Protein AF-A0A5J6VZV8-F1 (afdb_monomer_lite)

Structure (mmCIF, N/CA/C/O backbone):
data_AF-A0A5J6VZV8-F1
#
_entry.id   AF-A0A5J6VZV8-F1
#
loop_
_atom_site.group_PDB
_atom_site.id
_atom_site.type_symbol
_atom_site.label_atom_id
_atom_site.label_alt_id
_atom_site.label_comp_id
_atom_site.label_asym_id
_atom_site.label_entity_id
_atom_site.label_seq_id
_atom_site.pdbx_PDB_ins_code
_atom_site.Cartn_x
_atom_site.Cartn_y
_atom_site.Cartn_z
_atom_site.occupancy
_atom_site.B_iso_or_equiv
_atom_site.auth_seq_id
_atom_site.auth_comp_id
_atom_site.auth_asym_id
_atom_site.auth_atom_id
_atom_site.pdbx_PDB_model_num
ATOM 1 N N . MET A 1 1 ? -18.918 -18.905 36.164 1.00 37.00 1 MET A N 1
ATOM 2 C CA . MET A 1 1 ? -18.683 -18.851 34.705 1.00 37.00 1 MET A CA 1
ATOM 3 C C . MET A 1 1 ? -18.615 -17.384 34.307 1.00 37.00 1 MET A C 1
ATOM 5 O O . MET A 1 1 ? -19.654 -16.762 34.137 1.00 37.00 1 MET A O 1
ATOM 9 N N . SER A 1 2 ? -17.414 -16.797 34.319 1.00 43.84 2 SER A N 1
ATOM 10 C CA . SER A 1 2 ? -17.221 -15.368 34.039 1.00 43.84 2 SER A CA 1
ATOM 11 C C . SER A 1 2 ? -17.196 -15.151 32.530 1.00 43.84 2 SER A C 1
ATOM 13 O O . SER A 1 2 ? -16.318 -15.679 31.848 1.00 43.84 2 SER A O 1
ATOM 15 N N . LEU A 1 3 ? -18.168 -14.399 32.015 1.00 52.59 3 LEU A N 1
ATOM 16 C CA . LEU A 1 3 ? -18.176 -13.892 30.647 1.00 52.59 3 LEU A CA 1
ATOM 17 C C . LEU A 1 3 ? -17.110 -12.796 30.550 1.00 52.59 3 LEU A C 1
ATOM 19 O O . LEU A 1 3 ? -17.414 -11.605 30.628 1.00 52.59 3 LEU A O 1
ATOM 23 N N . PHE A 1 4 ? -15.850 -13.198 30.391 1.00 52.81 4 PHE A N 1
ATOM 24 C CA . PHE A 1 4 ? -14.819 -12.314 29.867 1.00 52.81 4 PHE A CA 1
ATOM 25 C C . PHE A 1 4 ? -15.205 -11.979 28.427 1.00 52.81 4 PHE A C 1
ATOM 27 O O . PHE A 1 4 ? -14.805 -12.641 27.474 1.00 52.81 4 PHE A O 1
ATOM 34 N N . ARG A 1 5 ? -16.045 -10.950 28.283 1.00 46.66 5 ARG A N 1
ATOM 35 C CA . ARG A 1 5 ? -16.190 -10.198 27.044 1.00 46.66 5 ARG A CA 1
ATOM 36 C C . ARG A 1 5 ? -14.779 -9.788 26.642 1.00 46.66 5 ARG A C 1
ATOM 38 O O . ARG A 1 5 ? -14.186 -8.912 27.268 1.00 46.66 5 ARG A O 1
ATOM 45 N N . GLN A 1 6 ? -14.262 -10.461 25.622 1.00 51.19 6 GLN A N 1
ATOM 46 C CA . GLN A 1 6 ? -13.155 -10.021 24.793 1.00 51.19 6 GLN A CA 1
ATOM 47 C C . GLN A 1 6 ? -13.497 -8.624 24.257 1.00 51.19 6 GLN A C 1
ATOM 49 O O . GLN A 1 6 ? -14.020 -8.469 23.161 1.00 51.1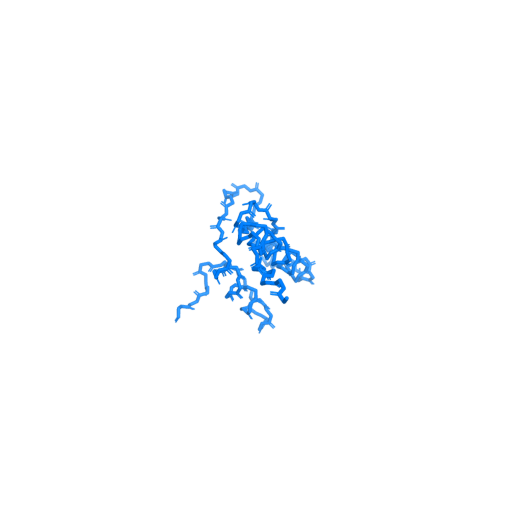9 6 GLN A O 1
ATOM 54 N N . MET A 1 7 ? -13.252 -7.588 25.056 1.00 48.34 7 MET A N 1
ATOM 55 C CA . MET A 1 7 ? -13.054 -6.237 24.549 1.00 48.34 7 MET A CA 1
ATOM 56 C C . MET A 1 7 ? -11.614 -6.175 24.060 1.00 48.34 7 MET A C 1
ATOM 58 O O . MET A 1 7 ? -10.764 -5.536 24.676 1.00 48.34 7 MET A O 1
ATOM 62 N N . VAL A 1 8 ? -11.329 -6.892 22.973 1.00 52.62 8 VAL A N 1
ATOM 63 C CA . VAL A 1 8 ? -10.191 -6.507 22.147 1.00 52.62 8 VAL A CA 1
ATOM 64 C C . VAL A 1 8 ? -10.554 -5.118 21.638 1.00 52.62 8 VAL A C 1
ATOM 66 O O . VAL A 1 8 ? -11.639 -4.917 21.089 1.00 52.62 8 VAL A O 1
ATOM 69 N N . ARG A 1 9 ? -9.757 -4.114 22.006 1.00 56.00 9 ARG A N 1
ATOM 70 C CA . ARG A 1 9 ? -10.048 -2.720 21.682 1.00 56.00 9 ARG A CA 1
ATOM 71 C C . ARG A 1 9 ? -9.958 -2.602 20.161 1.00 56.00 9 ARG A C 1
ATOM 73 O O . ARG A 1 9 ? -8.844 -2.665 19.649 1.00 56.00 9 ARG A O 1
ATOM 80 N N . PRO A 1 10 ? -11.067 -2.376 19.436 1.00 59.19 10 PRO A N 1
ATOM 81 C CA . PRO A 1 10 ? -11.054 -2.385 17.969 1.00 59.19 10 PRO A CA 1
ATOM 82 C C . PRO A 1 10 ? -10.050 -1.375 17.388 1.00 59.19 10 PRO A C 1
ATOM 84 O O . PRO A 1 10 ? -9.503 -1.554 16.309 1.00 59.19 10 PRO A O 1
ATOM 87 N N . THR A 1 11 ? -9.744 -0.320 18.140 1.00 61.62 11 THR A N 1
ATOM 88 C CA . THR A 1 11 ? -8.734 0.689 17.825 1.00 61.62 11 THR A CA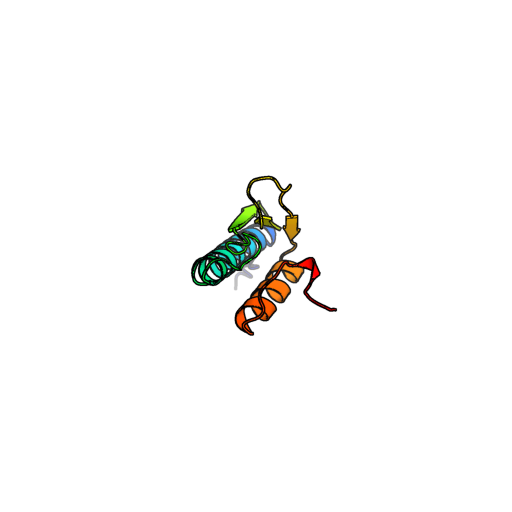 1
ATOM 89 C C . THR A 1 11 ? -7.300 0.138 17.851 1.00 61.62 11 THR A C 1
ATOM 91 O O . THR A 1 11 ? -6.496 0.516 17.004 1.00 61.62 11 THR A O 1
ATOM 94 N N . GLU A 1 12 ? -6.950 -0.733 18.799 1.00 69.12 12 GLU A N 1
ATOM 95 C CA . GLU A 1 12 ? -5.615 -1.351 18.864 1.00 69.12 12 GLU A CA 1
ATOM 96 C C . GLU A 1 12 ? -5.426 -2.359 17.720 1.00 69.12 12 GLU A C 1
ATOM 98 O O . GLU A 1 12 ? -4.393 -2.319 17.051 1.00 69.12 12 GLU A O 1
ATOM 103 N N . ASP A 1 13 ? -6.464 -3.133 17.390 1.00 75.56 13 ASP A N 1
ATOM 104 C CA . ASP A 1 13 ? -6.445 -4.089 16.271 1.00 75.56 13 ASP A CA 1
ATOM 105 C C . ASP A 1 13 ? -6.266 -3.411 14.913 1.00 75.56 13 ASP A C 1
ATOM 107 O O . ASP A 1 13 ? -5.518 -3.885 14.057 1.00 75.56 13 ASP A O 1
ATOM 111 N N . LEU A 1 14 ? -6.923 -2.266 14.709 1.00 75.31 14 LEU A N 1
ATOM 112 C CA . LEU A 1 14 ? -6.785 -1.493 13.474 1.00 75.31 14 LEU A CA 1
ATOM 113 C C . LEU A 1 14 ? -5.387 -0.883 13.331 1.00 75.31 14 LEU A C 1
ATOM 115 O O . LEU A 1 14 ? -4.886 -0.776 12.216 1.00 75.31 14 LEU A O 1
ATOM 119 N N . ARG A 1 15 ? -4.741 -0.493 14.438 1.00 77.88 15 ARG A N 1
ATOM 120 C CA . ARG A 1 15 ? -3.356 0.011 14.408 1.00 77.88 15 ARG A CA 1
ATOM 121 C C . ARG A 1 15 ? -2.369 -1.097 14.087 1.00 77.88 15 ARG A C 1
ATOM 123 O O . ARG A 1 15 ? -1.466 -0.876 13.287 1.00 77.88 15 ARG A O 1
ATOM 130 N N . LEU A 1 16 ? -2.556 -2.270 14.690 1.00 81.38 16 LEU A N 1
ATOM 131 C CA . LEU A 1 16 ? -1.749 -3.446 14.383 1.00 81.38 16 LEU A CA 1
ATOM 132 C C . LEU A 1 16 ? -1.915 -3.837 12.910 1.00 81.38 16 LEU A C 1
ATOM 134 O O . LEU A 1 16 ? -0.926 -3.981 12.203 1.00 81.38 16 LEU A O 1
ATOM 138 N N . SER A 1 17 ? -3.159 -3.864 12.424 1.00 85.75 17 SER A N 1
ATOM 139 C CA . SER A 1 17 ? -3.466 -4.136 11.016 1.00 85.75 17 SER A CA 1
ATOM 140 C C . SER A 1 17 ? -2.801 -3.125 10.075 1.00 85.75 17 SER A C 1
ATOM 142 O O . SER A 1 17 ? -2.233 -3.515 9.062 1.00 85.75 17 SER A O 1
ATOM 144 N N . ALA A 1 18 ? -2.845 -1.825 10.394 1.00 89.06 18 ALA A N 1
ATOM 145 C CA . ALA A 1 18 ? -2.169 -0.794 9.603 1.00 89.06 18 ALA A CA 1
ATOM 146 C C . ALA A 1 18 ? -0.647 -0.987 9.597 1.00 89.06 18 ALA A C 1
ATOM 148 O O . ALA A 1 18 ? 0.005 -0.749 8.584 1.00 89.06 18 ALA A O 1
ATOM 149 N N . PHE A 1 19 ? -0.077 -1.408 10.725 1.00 91.06 19 PHE A N 1
ATOM 150 C CA . PHE A 1 19 ? 1.351 -1.656 10.851 1.00 91.06 19 PHE A CA 1
ATOM 151 C C . PHE A 1 19 ? 1.816 -2.841 10.012 1.00 91.06 19 PHE A C 1
ATOM 153 O O . PHE A 1 19 ? 2.736 -2.679 9.215 1.00 91.06 19 PHE A O 1
ATOM 160 N N . GLU A 1 20 ? 1.148 -3.985 10.133 1.00 92.88 20 GLU A N 1
ATOM 161 C CA . GLU A 1 20 ? 1.457 -5.182 9.345 1.00 92.88 20 GLU A CA 1
ATOM 162 C C . GLU A 1 20 ? 1.303 -4.909 7.843 1.00 92.88 20 GLU A C 1
ATOM 164 O O . GLU A 1 20 ? 2.199 -5.212 7.060 1.00 92.88 20 GLU A O 1
ATOM 169 N N . LEU A 1 21 ? 0.218 -4.238 7.438 1.00 93.56 21 LEU A N 1
ATOM 170 C CA . LEU A 1 21 ? -0.001 -3.882 6.033 1.00 93.56 21 LEU A CA 1
ATOM 171 C C . LEU A 1 21 ? 1.065 -2.928 5.496 1.00 93.56 21 LEU A C 1
ATOM 173 O O . LEU A 1 21 ? 1.514 -3.092 4.365 1.00 93.56 21 LEU A O 1
ATOM 177 N N . ALA A 1 22 ? 1.477 -1.938 6.288 1.00 92.75 22 ALA A N 1
ATOM 178 C CA . ALA A 1 22 ? 2.534 -1.023 5.885 1.00 92.75 22 ALA A CA 1
ATOM 179 C C . ALA A 1 22 ? 3.864 -1.754 5.669 1.00 92.75 22 ALA A C 1
ATOM 181 O O . ALA A 1 22 ? 4.536 -1.491 4.678 1.00 92.75 22 ALA A O 1
ATOM 182 N N . GLN A 1 23 ? 4.224 -2.680 6.564 1.00 92.75 23 GLN A N 1
ATOM 183 C CA . GLN A 1 23 ? 5.443 -3.478 6.423 1.00 92.75 23 GLN A CA 1
ATOM 184 C C . GLN A 1 23 ? 5.410 -4.356 5.173 1.00 92.75 23 GLN A C 1
ATOM 186 O O . GLN A 1 23 ? 6.386 -4.384 4.428 1.00 92.75 23 GLN A O 1
ATOM 191 N N . ASP A 1 24 ? 4.287 -5.028 4.920 1.00 92.81 24 ASP A N 1
ATOM 192 C CA . ASP A 1 24 ? 4.127 -5.885 3.746 1.00 92.81 24 ASP A CA 1
ATOM 193 C C . ASP A 1 24 ? 4.240 -5.086 2.438 1.00 92.81 24 ASP A C 1
ATOM 195 O O . ASP A 1 24 ? 4.920 -5.523 1.508 1.00 92.81 24 ASP A O 1
ATOM 199 N N . ILE A 1 25 ? 3.602 -3.911 2.366 1.00 90.38 25 ILE A N 1
ATOM 200 C CA . ILE A 1 25 ? 3.661 -3.038 1.183 1.00 90.38 25 ILE A CA 1
ATOM 201 C C . ILE A 1 25 ? 5.084 -2.514 0.969 1.00 90.38 25 ILE A C 1
ATOM 203 O O . ILE A 1 25 ? 5.581 -2.561 -0.157 1.00 90.38 25 ILE A O 1
ATOM 207 N N . ASP A 1 26 ? 5.744 -2.033 2.025 1.00 89.31 26 ASP A N 1
ATOM 208 C CA . ASP A 1 26 ? 7.100 -1.476 1.943 1.00 89.31 26 ASP A CA 1
ATOM 209 C C . ASP A 1 26 ? 8.123 -2.548 1.535 1.00 89.31 26 ASP A C 1
ATOM 211 O O . ASP A 1 26 ? 8.992 -2.297 0.699 1.00 89.31 26 ASP A O 1
ATOM 215 N N . ALA A 1 27 ? 7.977 -3.773 2.055 1.00 88.19 27 ALA A N 1
ATOM 216 C CA . ALA A 1 27 ? 8.852 -4.897 1.737 1.00 88.19 27 ALA A CA 1
ATOM 217 C C . ALA A 1 27 ? 8.752 -5.321 0.266 1.00 88.19 27 ALA A C 1
ATOM 219 O O . ALA A 1 27 ? 9.779 -5.481 -0.390 1.00 88.19 27 ALA A O 1
ATOM 220 N N . ILE A 1 28 ? 7.531 -5.468 -0.261 1.00 85.69 28 ILE A N 1
ATOM 221 C CA . ILE A 1 28 ? 7.305 -5.828 -1.669 1.00 85.69 28 ILE A CA 1
ATOM 222 C C . ILE A 1 28 ? 7.789 -4.719 -2.607 1.00 85.69 28 ILE A C 1
ATOM 224 O O . ILE A 1 28 ? 8.457 -4.983 -3.604 1.00 85.69 28 ILE A O 1
ATOM 228 N N . SER A 1 29 ? 7.519 -3.467 -2.247 1.00 75.88 29 SER A N 1
ATOM 229 C CA . SER A 1 29 ? 7.876 -2.318 -3.075 1.00 75.88 29 SER A CA 1
ATOM 230 C C . SER A 1 29 ? 9.385 -2.092 -3.133 1.00 75.88 29 SER A C 1
ATOM 232 O O . SER A 1 29 ? 9.900 -1.637 -4.147 1.00 75.88 29 SER A O 1
ATOM 234 N N . SER A 1 30 ? 10.105 -2.444 -2.064 1.00 65.00 30 SER A N 1
ATOM 235 C CA . SER A 1 30 ? 11.566 -2.329 -1.988 1.00 65.00 30 SER A CA 1
ATOM 236 C C . SER A 1 30 ? 12.315 -3.432 -2.746 1.00 65.00 30 SER A C 1
ATOM 238 O O . SER A 1 30 ? 13.528 -3.324 -2.928 1.00 65.00 30 SER A O 1
ATOM 240 N N . THR A 1 31 ? 11.636 -4.510 -3.154 1.00 62.03 31 THR A N 1
ATOM 241 C CA . THR A 1 31 ? 12.258 -5.612 -3.910 1.00 62.03 31 THR A CA 1
ATOM 242 C C . THR A 1 31 ? 12.265 -5.410 -5.422 1.00 62.03 31 THR A C 1
ATO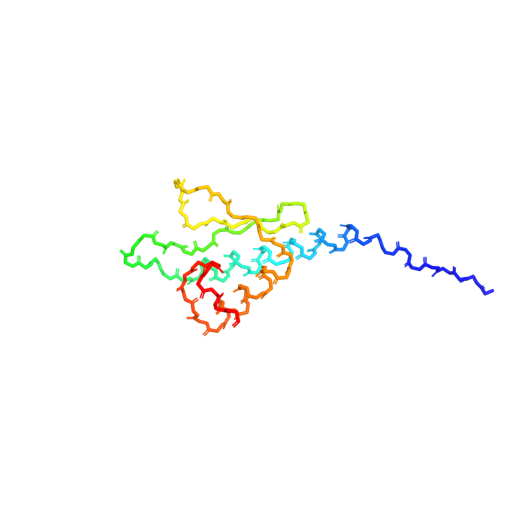M 244 O O . THR A 1 31 ? 13.005 -6.109 -6.116 1.00 62.03 31 THR A O 1
ATOM 247 N N . GLU A 1 32 ? 11.489 -4.463 -5.945 1.00 58.19 32 GLU A N 1
ATOM 248 C CA . GLU A 1 32 ? 11.419 -4.214 -7.382 1.00 58.19 32 GLU A CA 1
ATOM 249 C C . GLU A 1 32 ? 12.464 -3.185 -7.824 1.00 58.19 32 GLU A C 1
ATOM 251 O O . GLU A 1 32 ? 12.716 -2.179 -7.160 1.00 58.19 32 GLU A O 1
ATOM 256 N N . ALA A 1 33 ? 13.128 -3.467 -8.949 1.00 53.50 33 ALA A N 1
ATOM 257 C CA . ALA A 1 33 ? 14.109 -2.554 -9.516 1.00 53.50 33 ALA A CA 1
ATOM 258 C C . ALA A 1 33 ? 13.425 -1.231 -9.916 1.00 53.50 33 ALA A C 1
ATOM 260 O O . ALA A 1 33 ? 12.300 -1.272 -10.419 1.00 53.50 33 ALA A O 1
ATOM 261 N N . PRO A 1 34 ? 14.098 -0.077 -9.748 1.00 56.84 34 PRO A N 1
ATOM 262 C CA . PRO A 1 34 ? 13.581 1.219 -10.177 1.00 56.84 34 PRO A CA 1
ATOM 263 C C . PRO A 1 34 ? 13.043 1.154 -11.606 1.00 56.84 34 PRO A C 1
ATOM 265 O O . PRO A 1 34 ? 13.755 0.708 -12.511 1.00 56.84 34 PRO A O 1
ATOM 268 N N . SER A 1 35 ? 11.803 1.591 -11.821 1.00 57.47 35 SER A N 1
ATOM 269 C CA . SER A 1 35 ? 11.281 1.702 -13.185 1.00 57.47 35 SER A CA 1
ATOM 270 C C . SER A 1 35 ? 11.900 2.907 -13.909 1.00 57.47 35 SER A C 1
ATOM 272 O O . SER A 1 35 ? 12.526 3.776 -13.297 1.00 57.47 35 SER A O 1
ATOM 274 N N . HIS A 1 36 ? 11.705 2.966 -15.229 1.00 54.81 36 HIS A N 1
ATOM 275 C CA . HIS A 1 36 ? 12.227 4.025 -16.100 1.00 54.81 36 HIS A CA 1
ATOM 276 C C . HIS A 1 36 ? 11.787 5.453 -15.710 1.00 54.81 36 HIS A C 1
ATOM 278 O O . HIS A 1 36 ? 12.476 6.400 -16.084 1.00 54.81 36 HIS A O 1
ATOM 284 N N . ASP A 1 37 ? 10.716 5.599 -14.921 1.00 56.50 37 ASP A N 1
ATOM 285 C CA . ASP A 1 37 ? 10.134 6.887 -14.509 1.00 56.50 37 ASP A CA 1
ATOM 286 C C . ASP A 1 37 ? 10.522 7.307 -13.074 1.00 56.50 37 ASP A C 1
ATOM 288 O O . ASP A 1 37 ? 9.782 8.018 -12.396 1.00 56.50 37 ASP A O 1
ATOM 292 N N . GLU A 1 38 ? 11.666 6.835 -12.562 1.00 56.47 38 GLU A N 1
ATOM 293 C CA . GLU A 1 38 ? 12.145 7.094 -11.186 1.00 56.47 38 GLU A CA 1
ATOM 294 C C . GLU A 1 38 ? 11.204 6.584 -10.075 1.00 56.47 38 GLU A C 1
ATOM 296 O O . GLU A 1 38 ? 11.350 6.933 -8.896 1.00 56.47 38 GLU A O 1
ATOM 301 N N . PHE A 1 39 ? 10.232 5.740 -10.426 1.00 61.47 39 PHE A N 1
ATOM 302 C CA . PHE A 1 39 ? 9.395 5.046 -9.458 1.00 61.47 39 PHE A CA 1
ATOM 303 C C . PHE A 1 39 ? 10.223 3.945 -8.788 1.00 61.47 39 PHE A C 1
ATOM 305 O O . PHE A 1 39 ? 10.565 2.942 -9.416 1.00 61.47 39 PHE A O 1
ATOM 312 N N . ASN A 1 40 ? 10.543 4.151 -7.510 1.00 59.94 40 ASN A N 1
ATOM 313 C CA . ASN A 1 40 ? 11.333 3.235 -6.677 1.00 59.94 40 ASN A CA 1
ATOM 314 C C . ASN A 1 40 ? 10.444 2.347 -5.788 1.00 59.94 40 ASN A C 1
ATOM 316 O O . ASN A 1 40 ? 10.870 1.932 -4.712 1.00 59.94 40 ASN A O 1
ATOM 320 N N . GLY A 1 41 ? 9.194 2.122 -6.202 1.00 66.25 41 GLY A N 1
ATOM 321 C CA . GLY A 1 41 ? 8.190 1.472 -5.371 1.00 66.25 41 GLY A CA 1
ATOM 322 C C . GLY A 1 41 ? 7.498 2.428 -4.392 1.00 66.25 41 GLY A C 1
ATOM 323 O O . GLY A 1 41 ? 7.885 3.582 -4.192 1.00 66.25 41 GLY A O 1
ATOM 324 N N . ALA A 1 42 ? 6.430 1.930 -3.775 1.00 76.69 42 ALA A N 1
ATOM 325 C CA . ALA A 1 42 ? 5.739 2.583 -2.677 1.00 76.69 42 ALA A CA 1
ATOM 326 C C . ALA A 1 42 ? 6.515 2.439 -1.357 1.00 76.69 42 ALA A C 1
ATOM 328 O O . ALA A 1 42 ? 6.653 1.341 -0.830 1.00 76.69 42 ALA A O 1
ATOM 329 N N . HIS A 1 43 ? 6.920 3.552 -0.751 1.00 86.31 43 HIS A N 1
ATOM 330 C CA . HIS A 1 43 ? 7.323 3.554 0.654 1.00 86.31 43 HIS A CA 1
ATOM 331 C C . HIS A 1 43 ? 6.092 3.608 1.546 1.00 86.31 43 HIS A C 1
ATOM 333 O O . HIS A 1 43 ? 5.312 4.561 1.447 1.00 86.31 43 HIS A O 1
ATOM 339 N N . ALA A 1 44 ? 5.928 2.627 2.430 1.00 89.94 44 ALA A N 1
ATOM 340 C CA . ALA A 1 44 ? 4.739 2.511 3.265 1.00 89.94 44 ALA A CA 1
ATOM 341 C C . ALA A 1 44 ? 5.058 2.542 4.765 1.00 89.94 44 ALA A C 1
ATOM 343 O O . ALA A 1 44 ? 6.016 1.947 5.252 1.00 89.94 44 ALA A O 1
ATOM 344 N N . ARG A 1 45 ? 4.229 3.254 5.535 1.00 91.75 45 ARG A N 1
ATOM 345 C CA . ARG A 1 45 ? 4.345 3.354 6.995 1.00 91.75 45 ARG A CA 1
ATOM 346 C C . ARG A 1 45 ? 2.977 3.422 7.661 1.00 91.75 45 ARG A C 1
ATOM 348 O O . ARG A 1 45 ? 2.071 4.095 7.182 1.00 91.75 45 ARG A O 1
ATOM 355 N N . ALA A 1 46 ? 2.846 2.795 8.826 1.00 92.12 46 ALA A N 1
ATOM 356 C CA . ALA A 1 46 ? 1.657 2.937 9.660 1.00 92.12 46 ALA A CA 1
ATOM 357 C C . ALA A 1 46 ? 1.476 4.391 10.134 1.00 92.12 46 ALA A C 1
ATOM 359 O O . ALA A 1 46 ? 2.403 4.997 10.680 1.00 92.12 46 ALA A O 1
ATOM 360 N N . ALA A 1 47 ? 0.266 4.925 9.989 1.00 88.31 47 ALA A N 1
ATOM 361 C CA . ALA A 1 47 ? -0.139 6.250 10.446 1.00 88.31 47 ALA A CA 1
ATOM 362 C C . ALA A 1 47 ? -1.435 6.135 11.265 1.00 88.31 47 ALA A C 1
ATOM 364 O O . ALA A 1 47 ? -2.540 6.423 10.804 1.00 88.31 47 ALA A O 1
ATOM 365 N N . GLY A 1 48 ? -1.307 5.652 12.504 1.00 88.31 48 GLY A N 1
ATOM 366 C CA . GLY A 1 48 ? -2.461 5.361 13.352 1.00 88.31 48 GLY A CA 1
ATOM 367 C C . GLY A 1 48 ? -3.285 4.207 12.779 1.00 88.31 48 GLY A C 1
ATOM 368 O O . GLY A 1 48 ? -2.838 3.068 12.816 1.00 88.31 48 GLY A O 1
ATOM 369 N N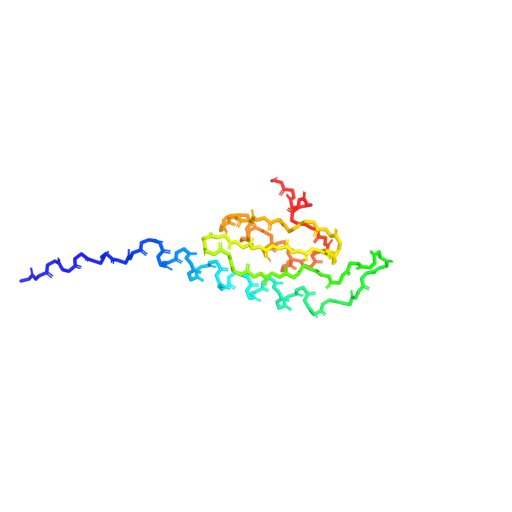 . HIS A 1 49 ? -4.484 4.502 12.277 1.00 88.94 49 HIS A N 1
ATOM 370 C CA . HIS A 1 49 ? -5.411 3.513 11.702 1.00 88.94 49 HIS A CA 1
ATOM 371 C C . HIS A 1 49 ? -5.336 3.424 10.169 1.00 88.94 49 HIS A C 1
ATOM 373 O O . HIS A 1 49 ? -6.138 2.722 9.557 1.00 88.94 49 HIS A O 1
ATOM 379 N N . TYR A 1 50 ? -4.395 4.150 9.566 1.00 90.00 50 TYR A N 1
ATOM 380 C CA . TYR A 1 50 ? -4.190 4.237 8.124 1.00 90.00 50 TYR A CA 1
ATOM 381 C C . TYR A 1 50 ? -2.799 3.736 7.749 1.00 90.00 50 TYR A C 1
ATOM 383 O O . TYR A 1 50 ? -1.876 3.747 8.571 1.00 90.00 50 TYR A O 1
ATOM 391 N N . VAL A 1 51 ? -2.637 3.362 6.486 1.00 91.62 51 VAL A N 1
ATOM 392 C CA . VAL A 1 51 ? -1.334 3.128 5.866 1.00 91.62 51 VAL A CA 1
ATOM 393 C C . VAL A 1 51 ? -0.977 4.357 5.043 1.00 91.62 51 VAL A C 1
ATOM 395 O O . VAL A 1 51 ? -1.671 4.712 4.098 1.00 91.62 51 VAL A O 1
ATOM 398 N N . CYS A 1 52 ? 0.099 5.031 5.423 1.00 92.88 52 CYS A N 1
ATOM 399 C CA . CYS A 1 52 ? 0.666 6.136 4.669 1.00 92.88 52 CYS A CA 1
ATOM 400 C C . CYS A 1 52 ? 1.585 5.565 3.588 1.00 92.88 52 CYS A C 1
ATOM 402 O O . CYS A 1 52 ? 2.502 4.817 3.920 1.00 92.88 52 CYS A O 1
ATOM 404 N N . VAL A 1 53 ? 1.337 5.899 2.323 1.00 90.25 53 VAL A N 1
ATOM 405 C CA . VAL A 1 53 ? 2.115 5.432 1.172 1.00 90.25 53 VAL A CA 1
ATOM 406 C C . VAL A 1 53 ? 2.660 6.623 0.393 1.00 90.25 53 VAL A C 1
ATOM 408 O O . VAL A 1 53 ? 1.954 7.604 0.151 1.00 90.25 53 VAL A O 1
ATOM 411 N N . ARG A 1 54 ? 3.927 6.543 -0.010 1.00 88.00 54 ARG A N 1
ATOM 412 C CA . ARG A 1 54 ? 4.613 7.576 -0.783 1.00 88.00 54 ARG A CA 1
ATOM 413 C C . ARG A 1 54 ? 5.376 6.967 -1.951 1.00 88.00 54 ARG A C 1
ATOM 415 O O . ARG A 1 54 ? 6.227 6.113 -1.744 1.00 88.00 54 ARG A O 1
ATOM 422 N N . TYR A 1 55 ? 5.121 7.475 -3.150 1.00 82.75 55 TYR A N 1
ATOM 423 C CA . TYR A 1 55 ? 5.703 6.957 -4.394 1.00 82.75 55 TYR A CA 1
ATOM 424 C C . TYR A 1 55 ? 6.933 7.751 -4.846 1.00 82.75 55 TYR A C 1
ATOM 426 O O . TYR A 1 55 ? 7.895 7.191 -5.361 1.00 82.75 55 TYR A O 1
ATOM 434 N N . HIS A 1 56 ? 6.946 9.062 -4.577 1.00 78.62 56 HIS A N 1
ATOM 435 C CA . HIS A 1 56 ? 8.072 9.939 -4.898 1.00 78.62 56 HIS A CA 1
ATOM 436 C C . HIS A 1 56 ? 8.440 10.852 -3.725 1.00 78.62 56 HIS A C 1
ATOM 438 O O . HIS A 1 56 ? 7.584 11.318 -2.967 1.00 78.62 56 HIS A O 1
ATOM 444 N N . ARG A 1 57 ? 9.731 11.192 -3.609 1.00 74.06 57 ARG A N 1
ATOM 445 C CA . ARG A 1 57 ? 10.269 12.067 -2.546 1.00 74.06 57 ARG A CA 1
ATOM 446 C C . ARG A 1 57 ? 9.724 13.496 -2.551 1.00 74.06 57 ARG A C 1
ATOM 448 O O . ARG A 1 57 ? 9.861 14.175 -1.536 1.00 74.06 57 ARG A O 1
ATOM 455 N N . ASN A 1 58 ? 9.113 13.936 -3.648 1.00 78.31 58 ASN A N 1
ATOM 456 C CA . ASN A 1 58 ? 8.552 15.283 -3.794 1.00 78.31 58 ASN A CA 1
ATOM 457 C C . ASN A 1 58 ? 7.017 15.289 -3.805 1.00 78.31 58 ASN A C 1
ATOM 459 O O . ASN A 1 58 ? 6.414 16.351 -3.899 1.00 78.31 58 ASN A O 1
ATOM 463 N N . GLN A 1 59 ? 6.385 14.119 -3.682 1.00 77.94 59 GLN A N 1
ATOM 464 C CA . GLN A 1 59 ? 4.934 13.993 -3.638 1.00 77.94 59 GLN A CA 1
ATOM 465 C C . GLN A 1 59 ? 4.424 14.036 -2.194 1.00 77.94 59 GLN A C 1
ATOM 467 O O . GLN A 1 59 ? 5.110 13.577 -1.268 1.00 77.94 59 GLN A O 1
ATOM 472 N N . GLU A 1 60 ? 3.216 14.565 -2.018 1.00 84.25 60 GLU A N 1
ATOM 473 C CA . GLU A 1 60 ? 2.436 14.422 -0.793 1.00 84.25 60 GLU A CA 1
ATOM 474 C C . GLU A 1 60 ? 2.029 12.948 -0.583 1.00 84.25 60 GLU A C 1
ATOM 476 O O . GLU A 1 60 ? 1.635 12.279 -1.542 1.00 84.25 60 GLU A O 1
ATOM 481 N N . PRO A 1 61 ? 2.168 12.398 0.635 1.00 87.88 61 PRO A N 1
ATOM 482 C CA . PRO A 1 61 ? 1.815 11.010 0.901 1.00 87.88 61 PRO A CA 1
ATOM 483 C C . PRO A 1 61 ? 0.302 10.767 0.860 1.00 87.88 61 PRO A C 1
ATOM 485 O O . PRO A 1 61 ? -0.494 11.570 1.348 1.00 87.88 61 PRO A O 1
ATOM 488 N N . SER A 1 62 ? -0.090 9.600 0.359 1.00 90.88 62 SER A N 1
ATOM 489 C CA . SER A 1 62 ? -1.473 9.125 0.377 1.00 90.88 62 SER A CA 1
ATOM 490 C C . SER A 1 62 ? -1.759 8.357 1.664 1.00 90.88 62 SER A C 1
ATOM 492 O O . SER A 1 62 ? -0.927 7.574 2.119 1.00 90.88 62 SER A O 1
ATOM 494 N N . HIS A 1 63 ? -2.937 8.560 2.253 1.00 93.62 63 HIS A N 1
ATOM 495 C CA . HIS A 1 63 ? -3.373 7.841 3.451 1.00 93.62 63 HIS A CA 1
ATOM 496 C C . HIS A 1 63 ? -4.465 6.848 3.073 1.00 93.62 63 HIS A C 1
ATOM 498 O O . HIS A 1 63 ? -5.598 7.239 2.815 1.00 93.62 63 HIS A O 1
ATOM 504 N N . LEU A 1 64 ? -4.111 5.570 3.051 1.00 92.44 64 LEU A N 1
ATOM 505 C CA . LEU A 1 64 ? -5.007 4.481 2.706 1.00 92.44 64 LEU A CA 1
ATOM 506 C C . LEU A 1 64 ? -5.687 3.961 3.970 1.00 92.44 64 LEU A C 1
ATOM 508 O O . LEU A 1 64 ? -5.041 3.711 4.995 1.00 92.44 64 LEU A O 1
ATOM 512 N N . SER A 1 65 ? -6.993 3.740 3.894 1.00 92.25 65 SER A N 1
ATOM 513 C CA . SER A 1 65 ? -7.701 2.904 4.860 1.00 92.25 65 SER A CA 1
ATOM 514 C C . SER A 1 65 ? -7.154 1.470 4.845 1.00 92.25 65 SER A C 1
ATOM 516 O O . SER A 1 65 ? -6.509 1.033 3.892 1.00 92.25 65 SER A O 1
ATOM 518 N N . ILE A 1 66 ? -7.459 0.688 5.885 1.00 91.06 66 ILE A N 1
ATOM 519 C CA . ILE A 1 66 ? -7.108 -0.744 5.937 1.00 91.06 66 ILE A CA 1
ATOM 520 C C . ILE A 1 66 ? -7.626 -1.505 4.707 1.00 91.06 66 ILE A C 1
ATOM 522 O O . ILE A 1 66 ? -6.959 -2.415 4.217 1.00 91.06 66 ILE A O 1
ATOM 526 N N . TYR A 1 67 ? -8.811 -1.147 4.206 1.00 91.81 67 TYR A N 1
ATOM 527 C CA . TYR A 1 67 ? -9.406 -1.786 3.034 1.00 91.81 67 TYR A CA 1
ATOM 528 C C . TYR A 1 67 ? -8.619 -1.474 1.755 1.00 91.81 67 TYR A C 1
ATOM 530 O O . TYR A 1 67 ? -8.226 -2.394 1.039 1.00 91.81 67 TYR A O 1
ATOM 538 N N . GLU A 1 68 ? -8.328 -0.197 1.503 1.00 93.38 68 GLU A N 1
ATOM 539 C CA . GLU A 1 68 ? -7.549 0.234 0.335 1.00 93.38 68 GLU A CA 1
ATOM 540 C C . GLU A 1 68 ? -6.131 -0.334 0.373 1.00 93.38 68 GLU A C 1
ATOM 542 O O . GLU A 1 68 ? -5.656 -0.862 -0.628 1.00 93.38 68 GLU A O 1
ATOM 547 N N . ALA A 1 69 ? -5.483 -0.319 1.542 1.00 93.00 69 ALA A N 1
ATOM 548 C CA . ALA A 1 69 ? -4.151 -0.886 1.718 1.00 93.00 69 ALA A CA 1
ATOM 549 C C . ALA A 1 69 ? -4.122 -2.395 1.432 1.00 93.00 69 ALA A C 1
ATOM 551 O O . ALA A 1 69 ? -3.186 -2.884 0.805 1.00 93.00 69 ALA A O 1
ATOM 552 N N . ARG A 1 70 ? -5.161 -3.144 1.830 1.00 93.81 70 ARG A N 1
ATOM 553 C CA . ARG A 1 70 ? -5.283 -4.575 1.503 1.00 93.81 70 ARG A CA 1
ATOM 554 C C . ARG A 1 70 ? -5.440 -4.818 0.009 1.00 93.81 70 ARG A C 1
ATOM 556 O O . ARG A 1 70 ? -4.786 -5.719 -0.512 1.00 93.81 70 ARG A O 1
ATOM 563 N N . ARG A 1 71 ? -6.288 -4.041 -0.673 1.00 93.69 71 ARG A N 1
ATOM 564 C CA . ARG A 1 71 ? -6.449 -4.157 -2.131 1.00 93.69 71 ARG A CA 1
ATOM 565 C C . ARG A 1 71 ? -5.153 -3.835 -2.855 1.00 93.69 71 ARG A C 1
ATOM 567 O O . ARG A 1 71 ? -4.724 -4.613 -3.698 1.00 93.69 71 ARG A O 1
ATOM 574 N N . TYR A 1 72 ? -4.502 -2.748 -2.460 1.00 92.25 72 TYR A N 1
ATOM 575 C CA . TYR A 1 72 ? -3.232 -2.348 -3.041 1.00 92.25 72 TYR A CA 1
ATOM 576 C C . TYR A 1 72 ? -2.142 -3.406 -2.824 1.00 92.25 72 TYR A C 1
ATOM 578 O O . TYR A 1 72 ? -1.480 -3.805 -3.775 1.00 92.25 72 TYR A O 1
ATOM 586 N N . LEU A 1 73 ? -2.021 -3.966 -1.617 1.00 92.25 73 LEU A N 1
ATOM 587 C CA . LEU A 1 73 ? -1.095 -5.070 -1.353 1.00 92.25 73 LEU A CA 1
ATOM 588 C C . LEU A 1 73 ? -1.394 -6.310 -2.212 1.00 92.25 73 LEU A C 1
ATOM 590 O O . LEU A 1 73 ? -0.468 -6.962 -2.688 1.00 92.25 73 LEU A O 1
ATOM 594 N N . ALA A 1 74 ? -2.668 -6.658 -2.409 1.00 92.69 74 ALA A N 1
ATOM 595 C CA . ALA A 1 74 ? -3.047 -7.783 -3.264 1.00 92.69 74 ALA A CA 1
ATOM 596 C C . ALA A 1 74 ? -2.670 -7.538 -4.734 1.00 92.69 74 ALA A C 1
ATOM 598 O O . ALA A 1 74 ? -2.183 -8.451 -5.397 1.00 92.69 74 ALA A O 1
ATOM 599 N N . TRP A 1 75 ? -2.844 -6.306 -5.211 1.00 91.19 75 TRP A N 1
ATOM 600 C CA . TRP A 1 75 ? -2.455 -5.880 -6.552 1.00 91.19 75 TRP A CA 1
ATOM 601 C C . TRP A 1 75 ? -0.935 -5.950 -6.752 1.00 91.19 75 TRP A C 1
ATOM 603 O O . TRP A 1 75 ? -0.471 -6.576 -7.701 1.00 91.19 75 TRP A O 1
ATOM 613 N N . LEU A 1 76 ? -0.147 -5.443 -5.798 1.00 88.06 76 LEU A N 1
ATOM 614 C CA . LEU A 1 76 ? 1.314 -5.575 -5.834 1.00 88.06 76 LEU A CA 1
ATOM 615 C C . LEU A 1 76 ? 1.762 -7.046 -5.796 1.00 88.06 76 LEU A C 1
ATOM 617 O O . LEU A 1 76 ? 2.648 -7.454 -6.539 1.00 88.06 76 LEU A O 1
ATOM 621 N N . ARG A 1 77 ? 1.112 -7.891 -4.982 1.00 89.62 77 ARG A N 1
ATOM 622 C CA . ARG A 1 77 ? 1.383 -9.343 -4.939 1.00 89.62 77 ARG A CA 1
ATOM 623 C C . ARG A 1 77 ? 1.087 -10.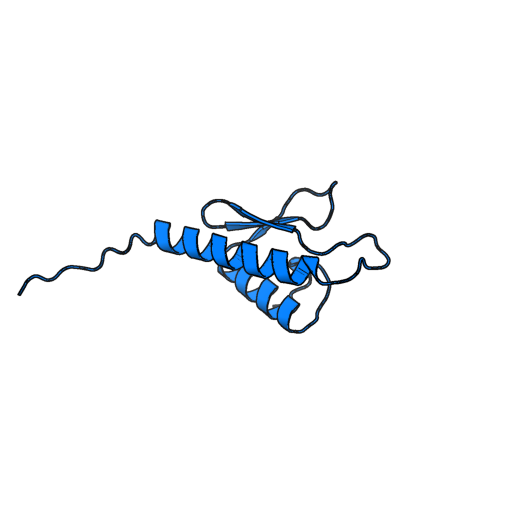057 -6.258 1.00 89.62 77 ARG A C 1
ATOM 625 O O . ARG A 1 77 ? 1.652 -11.123 -6.492 1.00 89.62 77 ARG A O 1
ATOM 632 N N . ALA A 1 78 ? 0.225 -9.499 -7.104 1.00 89.62 78 ALA A N 1
ATOM 633 C CA . ALA A 1 78 ? -0.027 -10.006 -8.449 1.00 89.62 78 ALA A CA 1
ATOM 634 C C . ALA A 1 78 ? 1.051 -9.576 -9.469 1.00 89.62 78 ALA A C 1
ATOM 636 O O . ALA A 1 78 ? 0.962 -9.949 -10.637 1.00 89.62 78 ALA A O 1
ATOM 637 N N . GLY A 1 79 ? 2.087 -8.847 -9.033 1.00 85.31 79 GLY A N 1
ATOM 638 C CA . GLY A 1 79 ? 3.206 -8.399 -9.865 1.00 85.31 79 GLY A CA 1
ATOM 639 C C . GLY A 1 79 ? 2.910 -7.128 -10.656 1.00 85.31 79 GLY A C 1
ATOM 640 O O . GLY A 1 79 ? 3.587 -6.845 -11.644 1.00 85.31 79 GLY A O 1
ATOM 641 N N . HIS A 1 80 ? 1.869 -6.389 -10.272 1.00 84.38 80 HIS A N 1
ATOM 642 C CA . HIS A 1 80 ? 1.587 -5.095 -10.866 1.00 84.38 80 HIS A CA 1
ATOM 643 C C . HIS A 1 80 ? 2.467 -4.007 -10.247 1.00 84.38 80 HIS A C 1
ATOM 645 O O . HIS A 1 80 ? 2.707 -4.002 -9.041 1.00 84.38 80 HIS A O 1
ATOM 651 N N . VAL A 1 81 ? 2.886 -3.055 -11.082 1.00 80.69 81 VAL A N 1
ATOM 652 C CA . VAL A 1 81 ? 3.748 -1.936 -10.694 1.00 80.69 81 VAL A CA 1
ATOM 653 C C . VAL A 1 81 ? 3.016 -0.636 -10.962 1.00 80.69 81 VAL A C 1
ATOM 655 O O . VAL A 1 81 ? 2.521 -0.412 -12.066 1.00 80.69 81 VAL A O 1
ATOM 658 N N . GLY A 1 82 ? 2.958 0.224 -9.954 1.00 81.06 82 GLY A N 1
ATOM 659 C CA . GLY A 1 82 ? 2.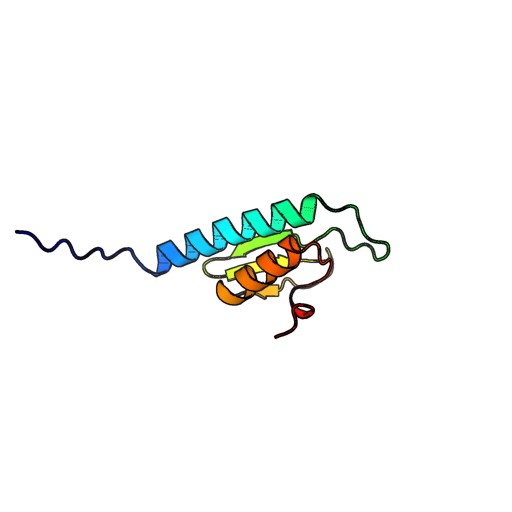278 1.506 -10.035 1.00 81.06 82 GLY A CA 1
ATOM 660 C C . GLY A 1 82 ? 1.751 1.927 -8.678 1.00 81.06 82 GLY A C 1
ATOM 661 O O . GLY A 1 82 ? 2.202 1.463 -7.632 1.00 81.06 82 GLY A O 1
ATOM 662 N N . THR A 1 83 ? 0.816 2.852 -8.695 1.00 86.62 83 THR A N 1
ATOM 663 C CA . THR A 1 83 ? 0.332 3.533 -7.502 1.00 86.62 83 THR A CA 1
ATOM 664 C C . THR A 1 83 ? -1.013 2.967 -7.066 1.00 86.62 83 THR A C 1
ATOM 666 O O . THR A 1 83 ? -1.726 2.332 -7.836 1.00 86.62 83 THR A O 1
ATOM 669 N N . HIS A 1 84 ? -1.418 3.230 -5.824 1.00 87.19 84 HIS A N 1
ATOM 670 C CA . HIS A 1 84 ? -2.698 2.718 -5.331 1.00 87.19 84 HIS A CA 1
ATOM 671 C C . HIS A 1 84 ? -3.942 3.199 -6.093 1.00 87.19 84 HIS A C 1
ATOM 673 O O . HIS A 1 84 ? -4.977 2.553 -5.972 1.00 87.19 84 HIS A O 1
ATOM 679 N N . TRP A 1 85 ? -3.880 4.306 -6.844 1.00 87.38 85 TRP A N 1
ATOM 680 C CA . TRP A 1 85 ? -5.017 4.767 -7.653 1.00 87.38 85 TRP A CA 1
ATOM 681 C C . TRP A 1 85 ? -5.131 4.035 -8.995 1.00 87.38 85 TRP A C 1
ATOM 683 O O . TRP A 1 85 ? -6.152 4.169 -9.660 1.00 87.38 85 TRP A O 1
ATOM 693 N N . ASP A 1 86 ? -4.125 3.237 -9.362 1.00 84.69 86 ASP A N 1
ATOM 694 C CA . ASP A 1 86 ? -4.162 2.346 -10.528 1.00 84.69 86 ASP A CA 1
ATOM 695 C C . ASP A 1 86 ? -4.844 1.004 -10.204 1.00 84.69 86 ASP A C 1
ATOM 697 O O . ASP A 1 86 ? -5.062 0.173 -11.086 1.00 84.69 86 ASP A O 1
ATOM 701 N N . VAL A 1 87 ? -5.188 0.777 -8.930 1.00 84.69 87 VAL A N 1
ATOM 702 C CA . VAL A 1 87 ? -6.004 -0.363 -8.512 1.00 84.69 87 VAL A CA 1
ATOM 703 C C . VAL A 1 87 ? -7.429 -0.115 -9.004 1.00 84.69 87 VAL A C 1
ATOM 705 O O . VAL A 1 87 ? -8.185 0.625 -8.375 1.00 84.69 87 VAL A O 1
ATOM 708 N N . GLU A 1 88 ? -7.777 -0.712 -10.143 1.00 71.69 88 GLU A N 1
ATOM 709 C CA . GLU A 1 88 ? -9.146 -0.695 -10.663 1.00 71.69 88 GLU A CA 1
ATOM 710 C C . GLU A 1 88 ? -10.127 -1.311 -9.644 1.00 71.69 88 GLU A C 1
ATOM 712 O O . GLU A 1 88 ? -9.775 -2.225 -8.887 1.00 71.69 88 GLU A O 1
ATOM 717 N N . ASP A 1 89 ? -11.345 -0.760 -9.598 1.00 57.94 89 ASP A N 1
ATOM 718 C CA . ASP A 1 89 ? -12.427 -1.220 -8.716 1.00 57.94 89 ASP A CA 1
ATOM 719 C C . ASP A 1 89 ? -13.008 -2.580 -9.134 1.00 57.94 89 ASP A C 1
ATOM 721 O O . ASP A 1 89 ? -13.280 -2.776 -10.342 1.00 57.94 89 ASP A O 1
#

pLDDT: mean 78.45, std 15.38, range [37.0, 93.81]

Sequence (89 aa):
MSLFRQMVRPTEDLRLSAFELAQDIDAISSTEAPSHDEFNGAHARAAGHYVCVRYHRNQEPSHLSIYEARRYLAWLRAGHVGTHWDVED

Secondary structure (DSSP, 8-state):
---------HHHHHHHHHHHHHHHHHHHHTTSPPPTTS----EEEEETTEEEEESSTTSPPEEE-HHHHHHHHHHHHTT--S-GGGS--

Radius of gyration: 15.46 Å; chains: 1; bounding box: 33×34×51 Å

Foldseek 3Di:
DDPPPPPPPVQVVLQVLLAVLQVLQQVLLCPDDQDPVRFSGWNWHRDRNWIWTDRDPPDDTDTHHSVLSVLVSVCSVVVDDDDSVPSDD